Protein AF-K1QVR3-F1 (afdb_monomer)

Nearest PDB structures (foldseek):
  6lo8-assembly1_E  TM=9.786E-01  e=2.621E-02  Saccharomyces cerevisiae S288C

InterPro domains:
  IPR004217 Tim10-like [PF02953] (1-43)
  IPR035427 Tim10-like domain superfamily [G3DSA:1.10.287.810] (1-60)
  IPR035427 Tim10-like domain superfamily [SSF144122] (1-50)
  IPR050673 Mitochondrial import inner membrane translocase subunit [PTHR13172] (2-52)

pLDDT: mean 90.0, std 14.25, range [47.91, 98.69]

Sequence (61 aa):
MCFKDCVHDFTTRKISNAENSCSINCLEKYLKSTQRISTRFQEHHLQYTDDSPYKAMAGKS

Solvent-accessible surface area (backbone atoms only — not comparable to full-atom values): 3667 Å² total; per-residue (Å²): 110,49,62,78,76,30,61,80,76,77,91,55,101,61,84,48,72,66,33,49,54,41,36,56,52,41,51,53,48,52,53,54,49,51,51,51,50,53,54,52,50,51,51,51,50,51,50,55,59,61,70,29,72,69,55,72,60,72,74,74,125

Organism: Magallana gigas (NCBI:txid29159)

Radius of gyration: 22.02 Å; Cα contacts (8 Å, |Δi|>4): 20; chains: 1; bounding box: 49×10×56 Å

Structure (mmCIF, N/CA/C/O backbone):
data_AF-K1QVR3-F1
#
_entry.id   AF-K1QVR3-F1
#
loop_
_atom_site.group_PDB
_atom_site.id
_atom_site.type_symbol
_atom_site.label_atom_id
_atom_site.label_alt_id
_atom_site.label_comp_id
_atom_site.label_asym_id
_atom_site.label_entity_id
_atom_site.label_seq_id
_atom_site.pdbx_PDB_ins_code
_atom_site.Cartn_x
_atom_site.Cartn_y
_atom_site.Cartn_z
_atom_site.occupancy
_atom_site.B_iso_or_equiv
_atom_site.auth_seq_id
_atom_site.auth_comp_id
_atom_site.auth_asym_id
_atom_site.auth_atom_id
_atom_site.pdbx_PDB_model_num
ATOM 1 N N . MET A 1 1 ? -6.594 -3.262 -1.552 1.00 81.69 1 MET A N 1
ATOM 2 C CA . MET A 1 1 ? -6.273 -1.852 -1.220 1.00 81.69 1 MET A CA 1
ATOM 3 C C . MET A 1 1 ? -6.707 -1.622 0.213 1.00 81.69 1 MET A C 1
ATOM 5 O O . MET A 1 1 ? -7.818 -2.017 0.554 1.00 81.69 1 MET A O 1
ATOM 9 N N . CYS A 1 2 ? -5.840 -1.010 1.022 1.00 97.69 2 CYS A N 1
ATOM 10 C CA . CYS A 1 2 ? -5.663 -1.302 2.449 1.00 97.69 2 CYS A CA 1
ATOM 11 C C . CYS A 1 2 ? -6.916 -1.509 3.305 1.00 97.69 2 CYS A C 1
ATOM 13 O O . CYS A 1 2 ? -6.925 -2.444 4.092 1.00 97.69 2 CYS A O 1
ATOM 15 N N . PHE A 1 3 ? -7.984 -0.727 3.130 1.00 97.12 3 PHE A N 1
ATOM 16 C CA . PHE A 1 3 ? -9.238 -0.948 3.860 1.00 97.12 3 PHE A CA 1
ATOM 17 C C . PHE A 1 3 ? -9.759 -2.387 3.717 1.00 97.12 3 PHE A C 1
ATOM 19 O O . PHE A 1 3 ? -10.023 -3.044 4.714 1.00 97.12 3 PHE A O 1
ATOM 26 N N . LYS A 1 4 ? -9.825 -2.913 2.487 1.00 97.25 4 LYS A N 1
ATOM 27 C CA . LYS A 1 4 ? -10.325 -4.272 2.219 1.00 97.25 4 LYS A CA 1
ATOM 28 C C . LYS A 1 4 ? -9.429 -5.366 2.812 1.00 97.25 4 LYS A C 1
ATOM 30 O O . LYS A 1 4 ? -9.913 -6.451 3.107 1.00 97.25 4 LYS A O 1
ATOM 35 N N . ASP A 1 5 ? -8.136 -5.083 2.943 1.00 97.50 5 ASP A N 1
ATOM 36 C CA . ASP A 1 5 ? -7.133 -6.068 3.356 1.00 97.50 5 ASP A CA 1
ATOM 37 C C . ASP A 1 5 ? -6.898 -6.044 4.876 1.00 97.50 5 ASP A C 1
ATOM 39 O O . ASP A 1 5 ? -6.438 -7.032 5.441 1.00 97.50 5 ASP A O 1
ATOM 43 N N . CYS A 1 6 ? -7.202 -4.918 5.529 1.00 98.44 6 CYS A N 1
ATOM 44 C CA . CYS A 1 6 ? -6.860 -4.664 6.925 1.00 98.44 6 CYS A CA 1
ATOM 45 C C . CYS A 1 6 ? -8.044 -4.337 7.832 1.00 98.44 6 CYS A C 1
ATOM 47 O O . CYS A 1 6 ? -7.851 -4.408 9.035 1.00 98.44 6 CYS A O 1
ATOM 49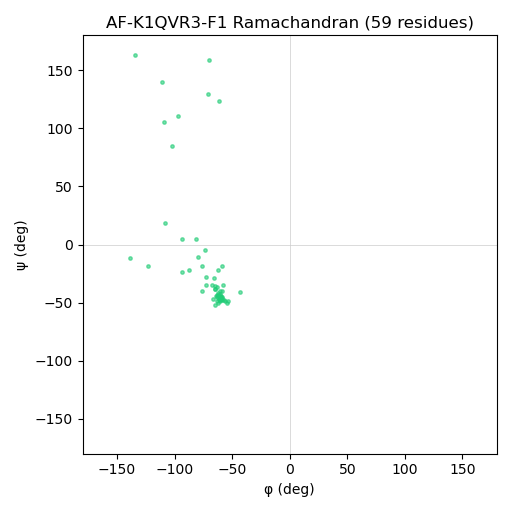 N N . VAL A 1 7 ? -9.211 -3.941 7.314 1.00 97.62 7 VAL A N 1
ATOM 50 C CA . VAL A 1 7 ? -10.393 -3.631 8.135 1.00 97.62 7 VAL A CA 1
ATOM 51 C C . VAL A 1 7 ? -11.424 -4.728 7.928 1.00 97.62 7 VAL A C 1
ATOM 53 O O . VAL A 1 7 ? -12.059 -4.819 6.877 1.00 97.62 7 VAL A O 1
ATOM 56 N N . HIS A 1 8 ? -11.547 -5.589 8.927 1.00 96.75 8 HIS A N 1
ATOM 57 C CA . HIS A 1 8 ? -12.352 -6.805 8.854 1.00 96.75 8 HIS A CA 1
ATOM 58 C C . HIS A 1 8 ? -13.142 -7.081 10.138 1.00 96.75 8 HIS A C 1
ATOM 60 O O . HIS A 1 8 ? -14.018 -7.946 10.128 1.00 96.75 8 HIS A O 1
ATOM 66 N N . ASP A 1 9 ? -12.857 -6.377 11.237 1.00 96.19 9 ASP A N 1
ATOM 67 C CA . ASP A 1 9 ? -13.625 -6.463 12.475 1.00 96.19 9 ASP A CA 1
ATOM 68 C C . ASP A 1 9 ? -14.648 -5.322 12.555 1.00 96.19 9 ASP A C 1
ATOM 70 O O . ASP A 1 9 ? -14.318 -4.152 12.738 1.00 96.19 9 ASP A O 1
ATOM 74 N N . PHE A 1 10 ? -15.926 -5.683 12.438 1.00 96.75 10 PHE A N 1
ATOM 75 C CA . PHE A 1 10 ? -17.053 -4.748 12.493 1.00 96.75 10 PHE A CA 1
ATOM 76 C C . PHE A 1 10 ? -17.866 -4.870 13.790 1.00 96.75 10 PHE A C 1
ATOM 78 O O . PHE A 1 10 ? -19.012 -4.423 13.854 1.00 96.75 10 PHE A O 1
ATOM 85 N N . THR A 1 11 ? -17.303 -5.481 14.835 1.00 97.25 11 THR A N 1
ATOM 86 C CA . THR A 1 11 ? -17.983 -5.647 16.132 1.00 97.25 11 THR A CA 1
ATOM 87 C C . THR A 1 11 ? -18.011 -4.363 16.962 1.00 97.25 11 THR A C 1
ATOM 89 O O . THR A 1 11 ? -18.836 -4.226 17.868 1.00 97.25 11 THR A O 1
ATOM 92 N N . THR A 1 12 ? -17.150 -3.388 16.649 1.00 95.44 12 THR A N 1
ATOM 93 C CA . THR A 1 12 ? -17.098 -2.092 17.336 1.00 95.44 12 THR A CA 1
ATOM 94 C C . THR A 1 12 ? -16.999 -0.926 16.351 1.00 95.44 12 THR A C 1
ATOM 96 O O . THR A 1 12 ? -16.640 -1.087 15.191 1.00 95.44 12 THR A O 1
ATOM 99 N N . ARG A 1 13 ? -17.291 0.293 16.826 1.00 96.25 13 ARG A N 1
ATOM 100 C CA . ARG A 1 13 ? -17.081 1.536 16.055 1.00 9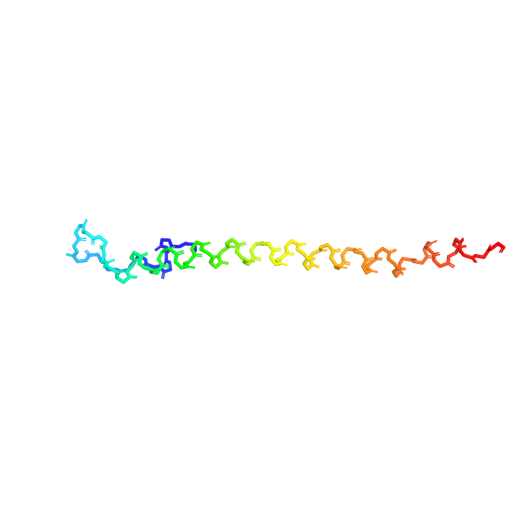6.25 13 ARG A CA 1
ATOM 101 C C . ARG A 1 13 ? -15.632 2.046 16.095 1.00 96.25 13 ARG A C 1
ATOM 103 O O . ARG A 1 13 ? -15.373 3.154 15.633 1.00 96.25 13 ARG A O 1
ATOM 110 N N . LYS A 1 14 ? -14.706 1.301 16.705 1.00 96.69 14 LYS A N 1
ATOM 111 C CA . LYS A 1 14 ? -13.292 1.670 16.823 1.00 96.69 14 LYS A CA 1
ATOM 112 C C . LYS A 1 14 ? -12.456 0.727 15.967 1.00 96.69 14 LYS A C 1
ATOM 114 O O . LYS A 1 14 ? -12.693 -0.473 15.974 1.00 96.69 14 LYS A O 1
ATOM 119 N N . ILE A 1 15 ? -11.451 1.277 15.294 1.00 96.44 15 ILE A N 1
ATOM 120 C CA . ILE A 1 15 ? -10.435 0.479 14.602 1.00 96.44 15 ILE A CA 1
ATOM 121 C C . ILE A 1 15 ? -9.555 -0.175 15.664 1.00 96.44 15 ILE A C 1
ATOM 123 O O . ILE A 1 15 ? -9.073 0.510 16.575 1.00 96.44 15 ILE A O 1
ATOM 127 N N . SER A 1 16 ? -9.350 -1.486 15.568 1.00 97.75 16 SER A N 1
ATOM 128 C CA . SER A 1 16 ? -8.474 -2.173 16.516 1.00 97.75 16 SER A CA 1
ATOM 129 C C . SER A 1 16 ? -7.004 -1.787 16.296 1.00 97.75 16 SER A C 1
ATOM 131 O O . SER A 1 16 ? -6.597 -1.369 15.211 1.00 97.75 16 SER A O 1
ATOM 133 N N . ASN A 1 17 ? -6.161 -1.971 17.316 1.00 98.12 17 ASN A N 1
ATOM 134 C CA . ASN A 1 17 ? -4.721 -1.724 17.173 1.00 98.12 17 ASN A CA 1
ATOM 135 C C . ASN A 1 17 ? -4.101 -2.574 16.048 1.00 98.12 17 ASN A C 1
ATOM 137 O O . ASN A 1 17 ? -3.226 -2.092 15.333 1.00 98.12 17 ASN A O 1
ATOM 141 N N . ALA A 1 18 ? -4.585 -3.806 15.858 1.00 97.88 18 ALA A N 1
ATOM 142 C CA . ALA A 1 18 ? -4.117 -4.696 14.800 1.00 97.88 18 ALA A CA 1
ATOM 143 C C . ALA A 1 18 ? -4.475 -4.171 13.400 1.00 97.88 18 ALA A C 1
ATOM 145 O O . ALA A 1 18 ? -3.605 -4.107 12.531 1.00 97.88 18 ALA A O 1
ATOM 146 N N . GLU A 1 19 ? -5.720 -3.737 13.190 1.00 98.44 19 GLU A N 1
ATOM 147 C CA . GLU A 1 19 ? -6.174 -3.160 11.915 1.00 98.44 19 GLU A CA 1
ATOM 148 C C . GLU A 1 19 ? -5.458 -1.836 11.608 1.00 98.44 19 GLU A C 1
ATOM 150 O O . GLU A 1 19 ? -5.097 -1.566 10.458 1.00 98.44 19 GLU A O 1
ATOM 155 N N . ASN A 1 20 ? -5.174 -1.032 12.640 1.00 98.19 20 ASN A N 1
ATOM 156 C CA . ASN A 1 20 ? -4.400 0.200 12.509 1.00 98.19 20 ASN A CA 1
ATOM 157 C C . ASN A 1 20 ? -2.950 -0.090 12.076 1.00 98.19 20 ASN A C 1
ATOM 159 O O . ASN A 1 20 ? -2.486 0.421 11.056 1.00 98.19 20 ASN A O 1
ATOM 163 N N . SER A 1 21 ? -2.249 -0.985 12.783 1.00 98.56 21 SER A N 1
ATOM 164 C CA . SER A 1 21 ? -0.896 -1.409 12.398 1.00 98.56 21 SER A CA 1
ATOM 165 C C . SER A 1 21 ? -0.861 -2.058 11.010 1.00 98.56 21 SER A C 1
ATOM 167 O O . SER A 1 21 ? 0.055 -1.790 10.232 1.00 98.56 21 SER A O 1
ATOM 169 N N . CYS A 1 22 ? -1.860 -2.875 10.659 1.00 98.69 22 CYS A N 1
ATOM 170 C CA . CYS A 1 22 ? -1.993 -3.442 9.316 1.00 98.69 22 CYS A CA 1
ATOM 171 C C . CYS A 1 22 ? -2.103 -2.340 8.261 1.00 98.69 22 CYS A C 1
ATOM 173 O O . CYS A 1 22 ? -1.379 -2.376 7.268 1.00 98.69 22 CYS A O 1
ATOM 175 N N . SER A 1 23 ? -2.956 -1.340 8.491 1.00 98.31 23 SER A N 1
ATOM 176 C CA . SER A 1 23 ? -3.206 -0.250 7.543 1.00 98.31 23 SER A CA 1
ATOM 177 C C . SER A 1 23 ? -1.951 0.585 7.275 1.00 98.31 23 SER A C 1
ATOM 179 O O . SER A 1 23 ? -1.649 0.875 6.116 1.00 98.31 23 SER A O 1
ATOM 181 N N . ILE A 1 24 ? -1.171 0.897 8.318 1.00 98.31 24 ILE A N 1
ATOM 182 C CA . ILE A 1 24 ? 0.117 1.605 8.193 1.00 98.31 24 ILE A CA 1
ATOM 183 C C . ILE A 1 24 ? 1.108 0.772 7.370 1.00 98.31 24 ILE A C 1
ATOM 185 O O . ILE A 1 24 ? 1.663 1.248 6.378 1.00 98.31 24 ILE A O 1
ATOM 189 N N . ASN A 1 25 ? 1.271 -0.505 7.721 1.00 98.56 25 ASN A N 1
ATOM 190 C CA . ASN A 1 25 ? 2.168 -1.412 7.004 1.00 98.56 25 ASN A CA 1
ATOM 191 C C . ASN A 1 25 ? 1.734 -1.633 5.549 1.00 98.56 25 ASN A C 1
ATOM 193 O O . ASN A 1 25 ? 2.575 -1.777 4.663 1.00 98.56 25 ASN A O 1
ATOM 197 N N . CYS A 1 26 ? 0.428 -1.683 5.288 1.00 98.62 26 CYS A N 1
ATOM 198 C CA . CYS A 1 26 ? -0.123 -1.805 3.946 1.00 98.62 26 CYS A CA 1
ATOM 199 C C . CYS A 1 26 ? 0.237 -0.590 3.089 1.00 98.62 26 CYS A C 1
ATOM 201 O O . CYS A 1 26 ? 0.691 -0.770 1.959 1.00 98.62 26 CYS A O 1
ATOM 203 N N . LEU A 1 27 ? 0.102 0.626 3.629 1.00 98.12 27 LEU A N 1
ATOM 204 C CA . LEU A 1 27 ? 0.478 1.844 2.916 1.00 98.12 27 LEU A CA 1
ATOM 205 C C . LEU A 1 27 ? 1.974 1.851 2.583 1.00 98.12 27 LEU A C 1
ATOM 207 O O . LEU A 1 27 ? 2.344 2.083 1.433 1.00 98.12 27 LEU A O 1
ATOM 211 N N . GLU A 1 28 ? 2.834 1.530 3.551 1.00 98.31 28 GLU A N 1
ATOM 212 C CA . GLU A 1 28 ? 4.273 1.429 3.293 1.00 98.31 28 GLU A CA 1
ATOM 213 C C . GLU A 1 28 ? 4.604 0.395 2.216 1.00 98.31 28 GLU A C 1
ATOM 215 O O . GLU A 1 28 ? 5.408 0.663 1.320 1.00 98.31 28 GLU A O 1
ATOM 220 N N . LYS A 1 29 ? 3.988 -0.791 2.293 1.00 98.25 29 LYS A N 1
ATOM 221 C CA . LYS A 1 29 ? 4.159 -1.849 1.293 1.00 98.25 29 LYS A CA 1
ATOM 222 C C . LYS A 1 29 ? 3.716 -1.368 -0.081 1.00 98.25 29 LYS A C 1
ATOM 224 O O . LYS A 1 29 ? 4.465 -1.538 -1.034 1.00 98.25 29 LYS A O 1
ATOM 229 N N . TYR A 1 30 ? 2.554 -0.729 -0.182 1.00 98.25 30 TYR A N 1
ATOM 230 C CA . TYR A 1 30 ? 2.035 -0.203 -1.441 1.00 98.25 30 TYR A CA 1
ATOM 231 C C . TYR A 1 30 ? 2.990 0.812 -2.079 1.00 98.25 30 TYR A C 1
ATOM 233 O O . TYR A 1 30 ? 3.303 0.699 -3.266 1.00 98.25 30 TYR A O 1
ATOM 241 N N . LEU A 1 31 ? 3.509 1.761 -1.296 1.00 98.19 31 LEU A N 1
ATOM 242 C CA . LEU A 1 31 ? 4.462 2.761 -1.785 1.00 98.19 31 LEU A CA 1
ATOM 243 C C . LEU A 1 31 ? 5.770 2.111 -2.256 1.00 98.19 31 LEU A C 1
ATOM 245 O O . LEU A 1 31 ? 6.205 2.350 -3.384 1.00 98.19 31 LEU A O 1
ATOM 249 N N . LYS A 1 32 ? 6.355 1.224 -1.440 1.00 98.38 32 LYS A N 1
ATOM 250 C CA . LYS A 1 32 ? 7.585 0.484 -1.781 1.00 98.38 32 LYS A CA 1
ATOM 251 C C . LYS A 1 32 ? 7.391 -0.385 -3.031 1.00 98.38 32 LYS A C 1
ATOM 253 O O . LYS A 1 32 ? 8.251 -0.409 -3.910 1.00 98.38 32 LYS A O 1
ATOM 258 N N . SER A 1 33 ? 6.253 -1.067 -3.148 1.00 97.81 33 SER A N 1
ATOM 259 C CA . SER A 1 33 ? 5.897 -1.866 -4.325 1.00 97.81 33 SER A CA 1
ATOM 260 C C . SER A 1 33 ? 5.733 -1.005 -5.573 1.00 97.81 33 SER A C 1
ATOM 262 O 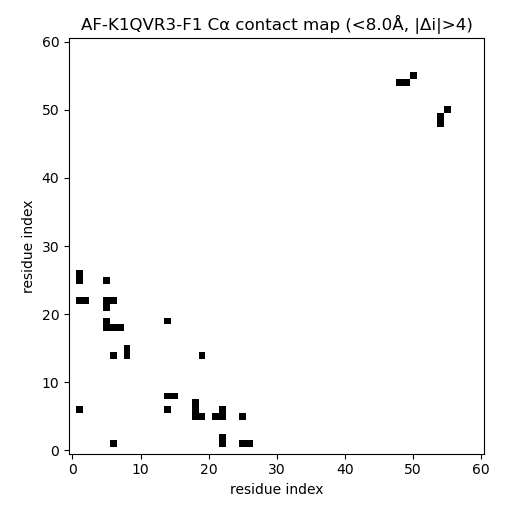O . SER A 1 33 ? 6.271 -1.361 -6.616 1.00 97.81 33 SER A O 1
ATOM 264 N N . THR A 1 34 ? 5.055 0.138 -5.469 1.00 98.06 34 THR A N 1
ATOM 265 C CA . THR A 1 34 ? 4.872 1.074 -6.590 1.00 98.06 34 THR A CA 1
ATOM 266 C C . THR A 1 34 ? 6.217 1.592 -7.094 1.00 98.06 34 THR A C 1
ATOM 268 O O . THR A 1 34 ? 6.475 1.579 -8.298 1.00 98.06 34 THR A O 1
ATOM 271 N N . GLN A 1 35 ? 7.115 1.967 -6.179 1.00 98.38 35 GLN A N 1
ATOM 272 C CA . GLN A 1 35 ? 8.469 2.392 -6.531 1.00 98.38 35 GLN A CA 1
ATOM 273 C C . GLN A 1 35 ? 9.248 1.272 -7.228 1.00 98.38 35 GLN A C 1
ATOM 275 O O . GLN A 1 35 ? 9.824 1.496 -8.290 1.00 98.38 35 GLN A O 1
ATOM 280 N N . ARG A 1 36 ? 9.209 0.048 -6.685 1.00 98.12 36 ARG A N 1
ATOM 281 C CA . ARG A 1 36 ? 9.871 -1.111 -7.297 1.00 98.12 36 ARG A CA 1
ATOM 282 C C . ARG A 1 36 ? 9.339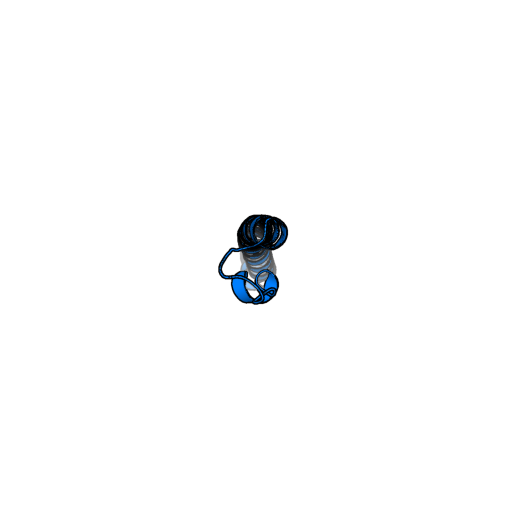 -1.398 -8.701 1.00 98.12 36 ARG A C 1
ATOM 284 O O . ARG A 1 36 ? 10.140 -1.653 -9.594 1.00 98.12 36 ARG A O 1
ATOM 291 N N . ILE A 1 37 ? 8.019 -1.358 -8.898 1.00 98.31 37 ILE A N 1
ATOM 292 C CA . ILE A 1 37 ? 7.390 -1.561 -10.212 1.00 98.31 37 ILE A CA 1
ATOM 293 C C . ILE A 1 37 ? 7.893 -0.512 -11.203 1.00 98.31 37 ILE A C 1
ATOM 295 O O . ILE A 1 37 ? 8.306 -0.884 -12.295 1.00 98.31 37 ILE A O 1
ATOM 299 N N . SER A 1 38 ? 7.928 0.764 -10.806 1.00 98.19 38 SER A N 1
ATOM 300 C CA . SER A 1 38 ? 8.459 1.847 -11.643 1.00 98.19 38 SER A CA 1
ATOM 301 C C . SER A 1 38 ? 9.904 1.575 -12.078 1.00 98.19 38 SER A C 1
ATOM 303 O O . SER A 1 38 ? 10.210 1.598 -13.270 1.00 98.19 38 SER A O 1
ATOM 305 N N . THR A 1 39 ? 1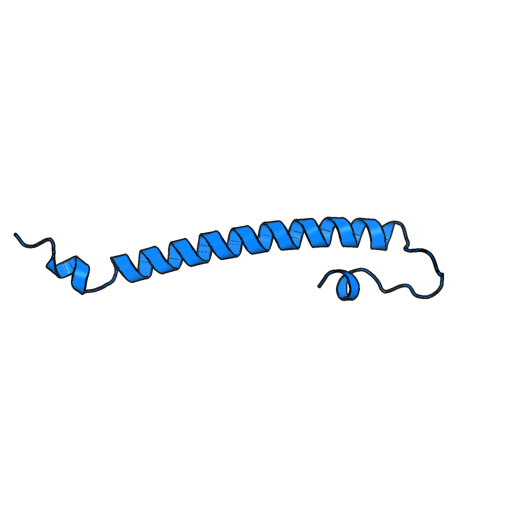0.778 1.204 -11.136 1.00 98.19 39 THR A N 1
ATOM 306 C CA . THR A 1 39 ? 12.177 0.869 -11.441 1.00 98.19 39 THR A CA 1
ATOM 307 C C . THR A 1 39 ? 12.288 -0.312 -12.403 1.00 98.19 39 THR A C 1
ATOM 309 O O . THR A 1 39 ? 13.003 -0.225 -13.396 1.00 98.19 39 THR A O 1
ATOM 312 N N . ARG A 1 40 ? 11.564 -1.410 -12.153 1.00 97.75 40 ARG A N 1
ATOM 313 C CA . ARG A 1 40 ? 11.602 -2.589 -13.036 1.00 97.75 40 ARG A CA 1
ATOM 314 C C . ARG A 1 40 ? 11.044 -2.284 -14.423 1.00 97.75 40 ARG A C 1
ATOM 316 O O . ARG A 1 40 ? 11.577 -2.765 -15.414 1.00 97.75 40 ARG A O 1
ATOM 323 N N . PHE A 1 41 ? 9.994 -1.472 -14.504 1.00 97.50 41 PHE A N 1
ATOM 324 C CA . PHE A 1 41 ? 9.425 -1.047 -15.777 1.00 97.50 41 PHE A CA 1
ATOM 325 C C . PHE A 1 41 ? 10.441 -0.249 -16.603 1.00 97.50 41 PHE A C 1
ATOM 327 O O . PHE A 1 41 ? 10.606 -0.516 -17.791 1.00 97.50 41 PHE A O 1
ATOM 334 N N . GLN A 1 42 ? 11.171 0.673 -15.970 1.00 96.81 42 GLN A N 1
ATOM 335 C CA . GLN A 1 42 ? 12.243 1.417 -16.628 1.00 96.81 42 GLN A CA 1
ATOM 336 C C . GLN A 1 42 ? 13.388 0.498 -17.081 1.00 96.81 42 GLN A C 1
ATOM 338 O O . GLN A 1 42 ? 13.855 0.633 -18.208 1.00 96.81 42 GLN A O 1
ATOM 3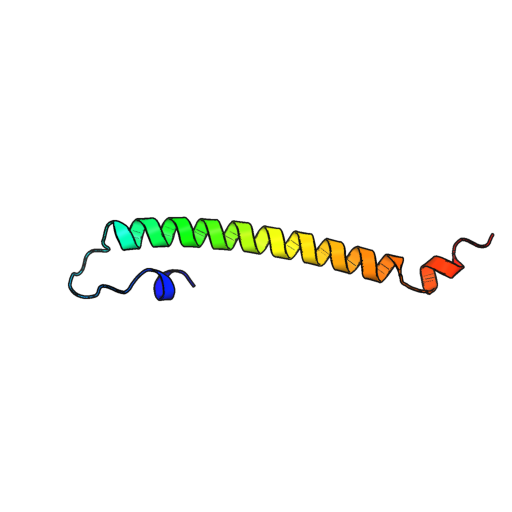43 N N . GLU A 1 43 ? 13.812 -0.455 -16.245 1.00 96.00 43 GLU A N 1
ATOM 344 C CA . GLU A 1 43 ? 14.829 -1.453 -16.611 1.00 96.00 43 GLU A CA 1
ATOM 345 C C . GLU A 1 43 ? 14.415 -2.248 -17.858 1.00 96.00 43 GLU A C 1
ATOM 347 O O . GLU A 1 43 ? 15.190 -2.354 -18.807 1.00 96.00 43 GLU A O 1
ATOM 352 N N . HIS A 1 44 ? 13.175 -2.743 -17.901 1.00 95.75 44 HIS A N 1
ATOM 353 C CA . HIS A 1 44 ? 12.657 -3.474 -19.058 1.00 95.75 44 HIS A CA 1
ATOM 354 C C . HIS A 1 44 ? 12.542 -2.606 -20.310 1.00 95.75 44 HIS A C 1
ATOM 356 O O . HIS A 1 44 ? 12.831 -3.074 -21.411 1.00 95.75 44 HIS A O 1
ATOM 362 N N . HIS A 1 45 ? 12.141 -1.343 -20.158 1.00 93.56 45 HIS A N 1
ATOM 363 C CA . HIS A 1 45 ? 12.111 -0.407 -21.275 1.00 93.56 45 HIS A CA 1
ATOM 364 C C . HIS A 1 45 ? 13.512 -0.208 -21.864 1.00 93.56 45 HIS A C 1
ATOM 366 O O . HIS A 1 45 ? 13.674 -0.292 -23.078 1.00 93.56 45 HIS A O 1
ATOM 372 N N . LEU A 1 46 ? 14.530 -0.015 -21.018 1.00 93.38 46 LEU A N 1
ATOM 373 C CA . LEU A 1 46 ? 15.918 0.125 -21.463 1.00 93.38 46 LEU A CA 1
ATOM 374 C C . LEU A 1 46 ? 16.401 -1.127 -22.204 1.00 93.38 46 LEU A C 1
ATOM 376 O O . LEU A 1 46 ? 16.881 -0.992 -23.327 1.00 93.38 46 LEU A O 1
ATOM 380 N N . GLN A 1 47 ? 16.178 -2.322 -21.643 1.00 91.19 47 GLN A N 1
ATOM 381 C CA . GLN A 1 47 ? 16.511 -3.600 -22.292 1.00 91.19 47 GLN A CA 1
ATOM 382 C C . GLN A 1 47 ? 15.886 -3.715 -23.687 1.00 91.19 47 GLN A C 1
ATOM 384 O O . GLN A 1 47 ? 16.592 -3.946 -24.663 1.00 91.19 47 GLN A O 1
ATOM 389 N N . TYR A 1 48 ? 14.581 -3.456 -23.808 1.00 88.69 48 TYR A N 1
ATOM 390 C CA . TYR A 1 48 ? 13.890 -3.484 -25.098 1.00 88.69 48 TYR A CA 1
ATOM 391 C C . TYR A 1 48 ? 14.484 -2.489 -26.108 1.00 88.69 48 TYR A C 1
ATOM 393 O O . TYR A 1 48 ? 14.610 -2.792 -27.294 1.00 88.69 48 TYR A O 1
ATOM 401 N N . THR A 1 49 ? 14.850 -1.283 -25.659 1.00 88.00 49 THR A N 1
ATOM 402 C CA . THR A 1 49 ? 15.464 -0.285 -26.547 1.00 88.00 49 THR A CA 1
ATOM 403 C C . THR A 1 49 ? 16.902 -0.620 -26.933 1.00 88.00 49 THR A C 1
ATOM 405 O O . THR A 1 49 ? 17.336 -0.192 -28.003 1.00 88.00 49 THR A O 1
ATOM 408 N N . ASP A 1 50 ? 17.637 -1.350 -26.093 1.00 80.88 50 ASP A N 1
ATOM 409 C CA . ASP A 1 50 ? 19.004 -1.810 -26.363 1.00 80.88 50 ASP A CA 1
ATOM 410 C C . ASP A 1 50 ? 19.022 -2.994 -27.330 1.00 80.88 50 ASP A C 1
ATOM 412 O O . ASP A 1 50 ? 19.808 -2.990 -28.276 1.00 80.88 50 ASP A O 1
ATOM 416 N N . ASP A 1 51 ? 18.079 -3.925 -27.179 1.00 75.81 51 ASP A N 1
ATOM 417 C CA . ASP A 1 51 ? 17.872 -5.054 -28.095 1.00 75.81 51 ASP A CA 1
ATOM 418 C C . ASP A 1 51 ? 17.231 -4.632 -29.431 1.00 75.81 51 ASP A C 1
ATOM 420 O O . ASP A 1 51 ? 17.069 -5.446 -30.345 1.00 75.81 51 ASP A O 1
ATOM 424 N N . SER A 1 52 ? 16.858 -3.354 -29.574 1.00 69.69 52 SER A N 1
ATOM 425 C CA . SER A 1 52 ? 16.266 -2.843 -30.804 1.00 69.69 52 SER A CA 1
ATOM 426 C C . SER A 1 52 ? 17.250 -3.000 -31.971 1.00 69.69 52 SER A C 1
ATOM 428 O O . SER A 1 52 ? 18.343 -2.418 -31.940 1.00 69.69 52 SER A O 1
ATOM 430 N N . PRO A 1 53 ? 16.863 -3.693 -33.063 1.00 63.62 53 PRO A N 1
ATOM 431 C CA . PRO A 1 53 ? 17.735 -3.914 -34.217 1.00 63.62 53 PRO A 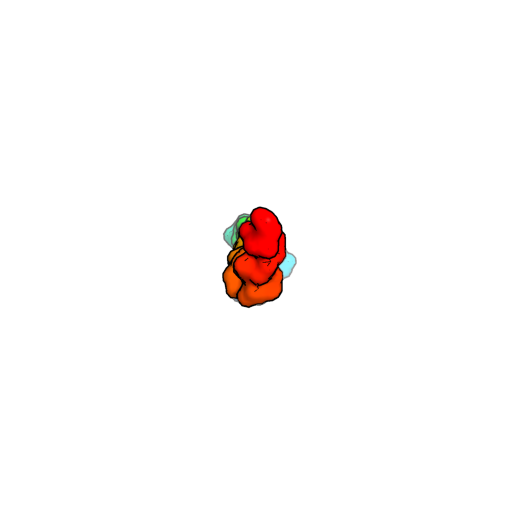CA 1
ATOM 432 C C . PRO A 1 53 ? 18.207 -2.603 -34.862 1.00 63.62 53 PRO A C 1
ATOM 434 O O . PRO A 1 53 ? 19.219 -2.589 -35.554 1.00 63.62 53 PRO A O 1
ATOM 437 N N . TYR A 1 54 ? 17.525 -1.486 -34.589 1.00 62.47 54 TYR A N 1
ATOM 438 C CA . TYR A 1 54 ? 17.923 -0.153 -35.031 1.00 62.47 54 TYR A CA 1
ATOM 439 C C . TYR A 1 54 ? 19.218 0.350 -34.358 1.00 62.47 54 TYR A C 1
ATOM 441 O O . TYR A 1 54 ? 20.029 0.999 -35.017 1.00 62.47 54 TYR A O 1
ATOM 449 N N . LYS A 1 55 ? 19.479 0.015 -33.081 1.00 61.06 55 LYS A N 1
ATOM 450 C CA . LYS A 1 55 ? 20.747 0.371 -32.408 1.00 61.06 55 LYS A CA 1
ATOM 451 C C . LYS A 1 55 ? 21.927 -0.465 -32.912 1.00 61.06 55 LYS A C 1
ATOM 453 O O . LYS A 1 55 ? 23.019 0.075 -33.069 1.00 61.06 55 LYS A O 1
ATOM 458 N N . ALA A 1 56 ? 21.709 -1.738 -33.255 1.00 60.66 56 ALA A N 1
ATOM 459 C CA . ALA A 1 56 ? 22.745 -2.612 -33.821 1.00 60.66 56 ALA A CA 1
ATOM 460 C C . ALA A 1 56 ? 23.295 -2.116 -35.179 1.00 60.66 56 ALA A C 1
ATOM 462 O O . ALA A 1 56 ? 24.410 -2.467 -35.566 1.00 60.66 56 ALA A O 1
ATOM 463 N N . MET A 1 57 ? 22.535 -1.280 -35.897 1.00 58.88 57 MET A N 1
ATOM 464 C CA . MET A 1 57 ? 22.940 -0.679 -37.175 1.00 58.88 57 MET A CA 1
ATOM 465 C C . MET A 1 57 ? 23.723 0.635 -37.011 1.00 58.88 57 MET A C 1
ATOM 467 O O . MET A 1 57 ? 24.483 0.992 -37.905 1.00 58.88 57 MET A O 1
ATOM 471 N N . ALA A 1 58 ? 23.587 1.336 -35.878 1.00 63.94 58 ALA A N 1
ATOM 472 C CA . ALA A 1 58 ? 24.220 2.640 -35.641 1.00 63.94 58 ALA A CA 1
ATOM 473 C C . ALA A 1 58 ? 25.709 2.559 -35.237 1.00 63.94 58 ALA A C 1
ATOM 475 O O . ALA A 1 58 ? 26.393 3.578 -35.222 1.00 63.94 58 ALA A O 1
ATOM 476 N N . GLY A 1 59 ? 26.221 1.363 -34.920 1.00 56.22 59 GLY A N 1
ATOM 477 C CA . GLY A 1 59 ? 27.624 1.125 -34.547 1.00 56.22 59 GLY A CA 1
ATOM 478 C C . GLY A 1 59 ? 28.555 0.712 -35.696 1.00 56.22 59 GLY A C 1
ATOM 479 O O . GLY A 1 59 ? 29.70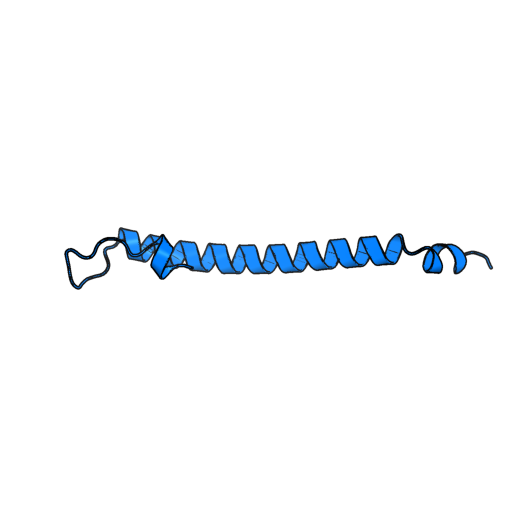9 0.385 -35.441 1.00 56.22 59 GLY A O 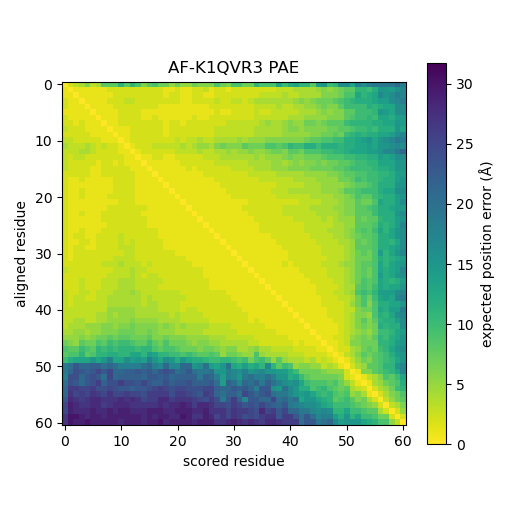1
ATOM 480 N N . LYS A 1 60 ? 28.076 0.681 -36.947 1.00 53.47 60 LYS A N 1
ATOM 481 C CA . LYS A 1 60 ? 28.905 0.421 -38.137 1.00 53.47 60 LYS A CA 1
ATOM 482 C C . LYS A 1 60 ? 29.195 1.740 -38.858 1.00 53.47 60 LYS A C 1
ATOM 484 O O . LYS A 1 60 ? 28.481 2.092 -39.793 1.00 53.47 60 LYS A O 1
ATOM 489 N N . SER A 1 61 ? 30.230 2.453 -38.423 1.00 47.91 61 SER A N 1
ATOM 490 C CA . SER A 1 61 ? 30.912 3.487 -39.212 1.00 47.91 61 SER A CA 1
ATOM 491 C C . SER A 1 61 ? 32.414 3.352 -39.054 1.00 47.91 61 SER A C 1
ATOM 493 O O . SER A 1 61 ? 32.850 2.851 -37.995 1.00 47.91 61 SER A O 1
#

Foldseek 3Di:
DLCVVQPDDPVDPDRDPRSVVSSVVVVVVVVVVVVVVVVVVVVVVVVVVCPPVVVVVVPDD

Secondary structure (DSSP, 8-state):
-THHHH----SSSS--HHHHHHHHHHHHHHHHHHHHHHHHHHHHHHHHHHS-HHHHHHT--

Mean predicted aligned error: 7.0 Å